Protein AF-A0AAU3FAG2-F1 (afdb_monomer_lite)

Radius of gyration: 15.58 Å; chains: 1; bounding box: 32×30×48 Å

Sequence (83 aa):
MPGSAQAQGERAQHFERRIHAIERIREQAAARGENPPPLEQILDQLIAPLYLRAIFGIEPPATGYPELLVDRLLSNAGESETA

pLDDT: mean 80.37, std 13.32, range [40.22, 92.44]

Structure (mmCIF, N/CA/C/O backbone):
data_AF-A0AAU3FAG2-F1
#
_entry.id   AF-A0AAU3FAG2-F1
#
loop_
_atom_site.group_PDB
_atom_site.id
_atom_site.type_symbol
_atom_site.label_atom_id
_atom_site.label_alt_id
_atom_site.label_comp_id
_atom_site.label_asym_id
_atom_site.label_entity_id
_atom_site.label_seq_id
_atom_site.pdbx_PDB_ins_code
_atom_site.Cartn_x
_atom_site.Cartn_y
_atom_site.Cartn_z
_atom_site.occupancy
_atom_site.B_iso_or_equiv
_atom_site.auth_seq_id
_atom_site.auth_comp_id
_atom_site.auth_asym_id
_atom_site.auth_atom_id
_atom_site.pdbx_PDB_model_num
ATOM 1 N N . MET A 1 1 ? 19.628 10.509 -25.796 1.00 44.59 1 MET A N 1
ATOM 2 C CA . MET A 1 1 ? 18.244 10.139 -25.425 1.00 44.59 1 MET A CA 1
ATOM 3 C C . MET A 1 1 ? 17.675 11.189 -24.467 1.00 44.59 1 MET A C 1
ATOM 5 O O . MET A 1 1 ? 17.963 11.102 -23.280 1.00 44.59 1 MET A O 1
ATOM 9 N N . PRO A 1 2 ? 16.915 12.197 -24.935 1.00 47.06 2 PRO A N 1
ATOM 10 C CA . PRO A 1 2 ? 16.324 13.242 -24.095 1.00 47.06 2 PRO A CA 1
ATOM 11 C C . PRO A 1 2 ? 14.897 12.863 -23.652 1.00 47.06 2 PRO A C 1
ATOM 13 O O . PRO A 1 2 ? 13.964 13.637 -23.797 1.00 47.06 2 PRO A O 1
ATOM 16 N N . GLY A 1 3 ?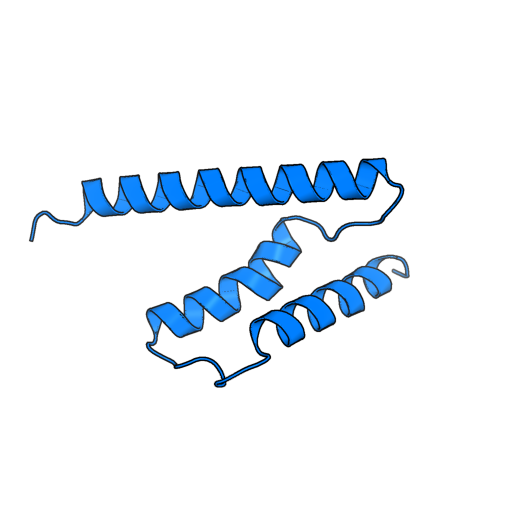 14.721 11.638 -23.149 1.00 55.22 3 GLY A N 1
ATOM 17 C CA . GLY A 1 3 ? 13.459 11.167 -22.560 1.00 55.22 3 GLY A CA 1
ATOM 18 C C . GLY A 1 3 ? 13.471 11.167 -21.028 1.00 55.22 3 GLY A C 1
ATOM 19 O O . GLY A 1 3 ? 12.573 10.608 -20.414 1.00 55.22 3 GLY A O 1
ATOM 20 N N . SER A 1 4 ? 14.512 11.712 -20.390 1.00 62.41 4 SER A N 1
ATOM 21 C CA . SER A 1 4 ? 14.789 11.465 -18.971 1.00 62.41 4 SER A CA 1
ATOM 22 C C . SER A 1 4 ? 14.104 12.455 -18.031 1.00 62.41 4 SER A C 1
ATOM 24 O O . SER A 1 4 ? 13.416 12.011 -17.123 1.00 62.41 4 SER A O 1
ATOM 26 N N . ALA A 1 5 ? 14.218 13.768 -18.249 1.00 61.56 5 ALA A N 1
ATOM 27 C CA . ALA A 1 5 ? 13.758 14.757 -17.267 1.00 61.56 5 ALA A CA 1
ATOM 28 C C . ALA A 1 5 ? 12.228 14.934 -17.228 1.00 61.56 5 ALA A C 1
ATOM 30 O O . ALA A 1 5 ? 11.638 14.905 -16.151 1.00 61.56 5 ALA A O 1
ATOM 31 N N . GLN A 1 6 ? 11.567 15.059 -18.387 1.00 64.12 6 GLN A N 1
ATOM 32 C CA . GLN A 1 6 ? 10.106 15.221 -18.448 1.00 64.12 6 GLN A CA 1
ATOM 33 C C . GLN A 1 6 ? 9.373 13.947 -18.014 1.00 64.12 6 GLN A C 1
ATOM 35 O O . GLN A 1 6 ? 8.514 14.014 -17.142 1.00 64.12 6 GLN A O 1
ATOM 40 N N . ALA A 1 7 ? 9.787 12.771 -18.501 1.00 67.25 7 ALA A N 1
ATOM 41 C CA . ALA A 1 7 ? 9.199 11.504 -18.061 1.00 67.25 7 ALA A CA 1
ATOM 42 C C . ALA A 1 7 ? 9.479 11.213 -16.575 1.00 67.25 7 ALA A C 1
ATOM 44 O O . ALA A 1 7 ? 8.705 10.528 -15.911 1.00 67.25 7 ALA A O 1
ATOM 45 N N . GLN A 1 8 ? 10.600 11.683 -16.017 1.00 66.81 8 GLN A N 1
ATOM 46 C CA . GLN A 1 8 ? 10.868 11.594 -14.576 1.00 66.81 8 GLN A CA 1
ATOM 47 C C . GLN A 1 8 ? 9.987 12.561 -13.772 1.00 66.81 8 GLN A C 1
ATOM 49 O O . GLN A 1 8 ? 9.454 12.153 -12.743 1.00 66.81 8 GLN A O 1
ATOM 54 N N . GLY A 1 9 ? 9.755 13.780 -14.271 1.00 72.50 9 GLY A N 1
ATOM 55 C CA . GLY A 1 9 ? 8.815 14.739 -13.684 1.00 72.50 9 GLY A CA 1
ATOM 56 C C . GLY A 1 9 ? 7.364 14.248 -13.700 1.00 72.50 9 GLY A C 1
ATOM 57 O O . GLY A 1 9 ? 6.676 14.332 -12.687 1.00 72.50 9 GLY A O 1
ATOM 58 N N . GLU A 1 10 ? 6.910 13.653 -14.803 1.00 77.12 10 GLU A N 1
ATOM 59 C CA . GLU A 1 10 ? 5.579 13.039 -14.901 1.00 77.12 10 GLU A CA 1
ATOM 60 C C . GLU A 1 10 ? 5.432 11.861 -13.928 1.00 77.12 10 GLU A C 1
ATOM 62 O O . GLU A 1 10 ? 4.442 11.775 -13.199 1.00 77.12 10 GLU A O 1
ATOM 67 N N . ARG A 1 11 ? 6.442 10.982 -13.844 1.00 76.44 11 ARG A N 1
ATOM 68 C CA . ARG A 1 11 ? 6.468 9.869 -12.877 1.00 76.44 11 ARG A CA 1
ATOM 69 C C . ARG A 1 11 ? 6.396 10.356 -11.430 1.00 76.44 11 ARG A C 1
ATOM 71 O O . ARG A 1 11 ? 5.640 9.776 -10.653 1.00 76.44 11 ARG A O 1
ATOM 78 N N . ALA A 1 12 ? 7.120 11.422 -11.087 1.00 78.31 12 ALA A N 1
ATOM 79 C CA . ALA A 1 12 ? 7.066 12.030 -9.759 1.00 78.31 12 ALA A CA 1
ATOM 80 C C . ALA A 1 12 ? 5.659 12.569 -9.441 1.00 78.31 12 ALA A C 1
ATOM 82 O O . ALA A 1 12 ? 5.085 12.207 -8.419 1.00 78.31 12 ALA A O 1
ATOM 83 N N . GLN A 1 13 ? 5.037 13.309 -10.363 1.00 82.69 13 GLN A N 1
ATOM 84 C CA . GLN A 1 13 ? 3.669 13.818 -10.184 1.00 82.69 13 GLN A CA 1
ATOM 85 C C . GLN A 1 13 ? 2.615 12.703 -10.087 1.00 82.69 13 GLN A C 1
ATOM 87 O O . GLN A 1 13 ? 1.596 12.836 -9.407 1.00 82.69 13 GLN A O 1
ATOM 92 N N . HIS A 1 14 ? 2.798 11.594 -10.807 1.00 81.88 14 HIS A N 1
ATOM 93 C CA . HIS A 1 14 ? 1.929 10.423 -10.668 1.00 81.88 14 HIS A CA 1
ATOM 94 C C . HIS A 1 14 ? 2.099 9.742 -9.308 1.00 81.88 14 HIS A C 1
ATOM 96 O O . HIS A 1 14 ? 1.107 9.291 -8.734 1.00 81.88 14 HIS A O 1
ATOM 102 N N . PHE A 1 15 ? 3.325 9.687 -8.792 1.00 81.88 15 PHE A N 1
ATOM 103 C CA . PHE A 1 15 ? 3.610 9.163 -7.464 1.00 81.88 15 PHE A CA 1
ATOM 104 C C . PHE A 1 15 ? 2.990 10.043 -6.372 1.00 81.88 15 PHE A C 1
ATOM 106 O O . PHE A 1 15 ? 2.221 9.529 -5.567 1.00 81.88 15 PHE A O 1
ATOM 113 N N . GLU A 1 16 ? 3.195 11.362 -6.409 1.00 85.62 16 GLU A N 1
ATOM 114 C CA . GLU A 1 16 ? 2.603 12.314 -5.451 1.00 85.62 16 GLU A CA 1
ATOM 115 C C . GLU A 1 16 ? 1.076 12.205 -5.388 1.00 85.62 16 GLU A C 1
ATOM 117 O O . GLU A 1 16 ? 0.494 12.073 -4.311 1.00 85.62 16 GLU A O 1
ATOM 122 N N . ARG A 1 17 ? 0.407 12.159 -6.548 1.00 87.81 17 ARG A N 1
ATOM 123 C CA . ARG A 1 17 ? -1.052 11.970 -6.606 1.00 87.81 17 ARG A CA 1
ATOM 124 C C . ARG A 1 17 ? -1.503 10.663 -5.952 1.00 87.81 17 ARG A C 1
ATOM 126 O O . ARG A 1 17 ? -2.555 10.633 -5.316 1.00 87.81 17 ARG A O 1
ATOM 133 N N . ARG A 1 18 ? -0.727 9.585 -6.102 1.00 85.75 18 ARG A N 1
ATOM 134 C CA . ARG A 1 18 ? -1.017 8.297 -5.455 1.00 85.75 18 ARG A CA 1
ATOM 135 C C . ARG A 1 18 ? -0.797 8.354 -3.946 1.00 85.75 18 ARG A C 1
ATOM 137 O O . ARG A 1 18 ? -1.618 7.805 -3.221 1.00 85.75 18 ARG A O 1
ATOM 144 N N . ILE A 1 19 ? 0.245 9.040 -3.479 1.00 87.50 19 ILE A N 1
ATOM 145 C CA . ILE A 1 19 ? 0.500 9.234 -2.045 1.00 87.50 19 ILE A CA 1
ATOM 146 C C . ILE A 1 19 ? -0.644 9.999 -1.392 1.00 87.50 19 ILE A C 1
ATOM 148 O O . ILE A 1 19 ? -1.209 9.515 -0.415 1.00 87.50 19 ILE A O 1
ATOM 152 N N . HIS A 1 20 ? -1.074 11.110 -1.989 1.00 89.56 20 HIS A N 1
ATOM 153 C CA . HIS A 1 20 ? -2.221 11.854 -1.477 1.00 89.56 20 HIS A CA 1
ATOM 154 C C . HIS A 1 20 ? -3.497 11.009 -1.434 1.00 89.56 20 HIS A C 1
ATOM 156 O O . HIS A 1 20 ? -4.259 11.093 -0.475 1.00 89.56 20 HIS A O 1
ATOM 162 N N . ALA A 1 21 ? -3.739 10.155 -2.433 1.00 89.06 21 ALA A N 1
ATOM 163 C CA . ALA A 1 21 ? -4.881 9.245 -2.397 1.00 89.06 21 ALA A CA 1
ATOM 164 C C . ALA A 1 21 ? -4.795 8.250 -1.222 1.00 89.06 21 ALA A C 1
ATOM 166 O O . ALA A 1 21 ? -5.797 8.025 -0.544 1.00 89.06 21 ALA A O 1
ATOM 167 N N . ILE A 1 22 ? -3.609 7.696 -0.948 1.00 89.38 22 ILE A N 1
ATOM 168 C CA . ILE A 1 22 ? -3.378 6.789 0.188 1.00 89.38 22 ILE A CA 1
ATOM 169 C C . ILE A 1 22 ? -3.604 7.520 1.514 1.00 89.38 22 ILE A C 1
ATOM 171 O O . ILE A 1 22 ? -4.312 7.006 2.377 1.00 89.38 22 ILE A O 1
ATOM 175 N N . GLU A 1 23 ? -3.061 8.726 1.678 1.00 90.25 23 GLU A N 1
ATOM 176 C CA . GLU A 1 23 ? -3.269 9.532 2.886 1.00 90.25 23 GLU A CA 1
ATOM 177 C C . GLU A 1 23 ? -4.747 9.821 3.135 1.00 90.25 23 GLU A C 1
ATOM 179 O O . GLU A 1 23 ? -5.226 9.614 4.245 1.00 90.25 23 GLU A O 1
ATOM 184 N N . ARG A 1 24 ? -5.504 10.185 2.095 1.00 92.44 24 ARG A N 1
ATOM 185 C CA . ARG A 1 24 ? -6.953 10.404 2.210 1.00 92.44 24 ARG A CA 1
ATOM 186 C C . ARG A 1 24 ? -7.701 9.151 2.662 1.00 92.44 24 ARG A C 1
ATOM 188 O O . ARG A 1 24 ? -8.621 9.254 3.471 1.00 92.44 24 ARG A O 1
ATOM 195 N N . ILE A 1 25 ? -7.309 7.972 2.177 1.00 90.38 25 ILE A N 1
ATOM 196 C CA . ILE A 1 25 ? -7.891 6.694 2.618 1.00 90.38 25 ILE A CA 1
ATOM 197 C C . ILE A 1 25 ? -7.559 6.435 4.095 1.00 90.38 25 ILE A C 1
ATOM 199 O O . ILE A 1 25 ? -8.442 6.044 4.858 1.00 90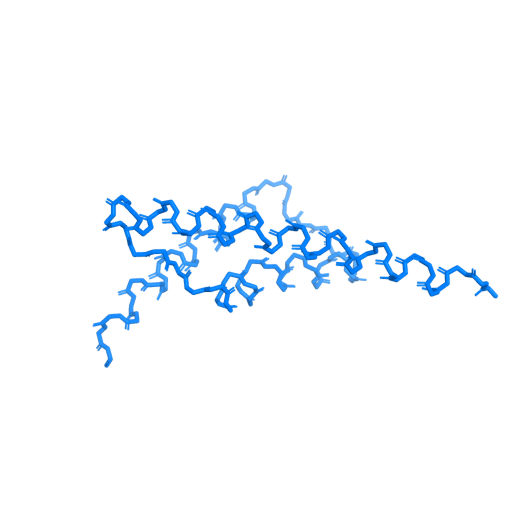.38 25 ILE A O 1
ATOM 203 N N . ARG A 1 26 ? -6.315 6.697 4.518 1.00 92.00 26 ARG A N 1
ATOM 204 C CA . ARG A 1 26 ? -5.892 6.560 5.921 1.00 92.00 26 ARG A CA 1
ATOM 205 C C . ARG A 1 26 ? -6.645 7.520 6.838 1.00 92.00 26 ARG A C 1
ATOM 207 O O . ARG A 1 26 ? -7.132 7.095 7.875 1.00 92.00 26 ARG A O 1
ATOM 214 N N . GLU A 1 27 ? -6.785 8.785 6.451 1.00 91.31 27 GLU A N 1
ATOM 215 C CA . GLU A 1 27 ? -7.564 9.781 7.199 1.00 91.31 27 GLU A CA 1
ATOM 216 C C . GLU A 1 27 ? -9.012 9.323 7.392 1.00 91.31 27 GLU A C 1
ATOM 218 O O . GLU A 1 27 ? -9.556 9.418 8.489 1.00 91.31 27 GLU A O 1
ATOM 223 N N . GLN A 1 28 ? -9.634 8.783 6.341 1.00 91.38 28 GLN A N 1
ATOM 224 C CA . GLN A 1 28 ? -10.991 8.248 6.425 1.00 91.38 28 GLN A CA 1
ATOM 225 C C . GLN A 1 28 ? -11.086 7.022 7.338 1.00 91.38 28 GLN A C 1
ATOM 227 O O . GLN A 1 28 ? -12.072 6.894 8.058 1.00 91.38 28 GLN A O 1
ATOM 232 N N . ALA A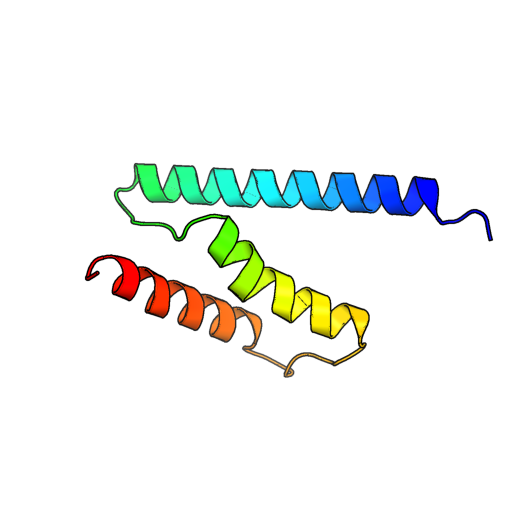 1 29 ? -10.094 6.130 7.318 1.00 88.31 29 ALA A N 1
ATOM 233 C CA . ALA A 1 29 ? -10.024 4.985 8.225 1.00 88.31 29 ALA A CA 1
ATOM 234 C C . ALA A 1 29 ? -9.883 5.434 9.687 1.00 88.31 29 ALA A C 1
ATOM 236 O O . ALA A 1 29 ? -10.677 5.034 10.536 1.00 88.31 29 ALA A O 1
ATOM 237 N N . ALA A 1 30 ? -8.967 6.366 9.958 1.00 88.56 30 ALA A N 1
ATOM 238 C CA . ALA A 1 30 ? -8.797 6.957 11.282 1.00 88.56 30 ALA A CA 1
ATOM 239 C C . ALA A 1 30 ? -10.077 7.660 11.770 1.00 88.56 30 ALA A C 1
ATOM 241 O O . ALA A 1 30 ? -10.470 7.511 12.924 1.00 88.56 30 ALA A O 1
ATOM 242 N N . ALA A 1 31 ? -10.789 8.364 10.883 1.00 92.00 31 ALA A N 1
ATOM 243 C CA . ALA A 1 31 ? -12.072 8.992 11.206 1.00 92.00 31 ALA A CA 1
ATOM 244 C C . ALA A 1 31 ? -13.182 7.979 11.549 1.00 92.00 31 ALA A C 1
ATOM 246 O O . ALA A 1 31 ? -14.125 8.330 12.257 1.00 92.00 31 ALA A O 1
ATOM 247 N N . ARG A 1 32 ? -13.077 6.726 11.081 1.00 91.12 32 ARG A N 1
ATOM 248 C CA . ARG A 1 32 ? -13.957 5.612 11.481 1.00 91.12 32 ARG A CA 1
ATOM 249 C C . ARG A 1 32 ? -13.530 4.944 12.794 1.00 91.12 32 ARG A C 1
ATOM 251 O O . ARG A 1 32 ? -14.211 4.026 13.241 1.00 91.12 32 ARG A O 1
ATOM 258 N N . GLY A 1 33 ? -12.443 5.401 13.418 1.00 89.19 33 GLY A N 1
ATOM 259 C CA . GLY A 1 33 ? -11.862 4.785 14.612 1.00 89.19 33 GLY A CA 1
ATOM 260 C C . GLY A 1 33 ? -11.040 3.528 14.318 1.00 89.19 33 GLY A C 1
ATOM 261 O O . GLY A 1 33 ? -10.746 2.771 15.237 1.00 89.19 33 GLY A O 1
ATOM 262 N N . GLU A 1 34 ? -10.693 3.280 13.053 1.00 88.25 34 GLU A N 1
ATOM 263 C CA . GLU A 1 34 ? -9.743 2.229 12.680 1.00 88.25 34 GLU A CA 1
ATOM 264 C C . GLU A 1 34 ? -8.306 2.714 12.945 1.00 88.25 34 GLU A C 1
ATOM 266 O O . GLU A 1 34 ? -8.040 3.917 12.924 1.00 88.25 34 GLU A O 1
ATOM 271 N N . ASN A 1 35 ? -7.367 1.781 13.127 1.00 85.81 35 ASN A N 1
ATOM 272 C CA . ASN A 1 35 ? -5.933 2.067 13.252 1.00 85.81 35 ASN A CA 1
ATOM 273 C C . ASN A 1 35 ? -5.217 1.759 11.922 1.00 85.81 35 ASN A C 1
ATOM 275 O O . ASN A 1 35 ? -4.677 0.664 11.752 1.00 85.81 35 ASN A O 1
ATOM 279 N N . PRO A 1 36 ? -5.231 2.674 10.932 1.00 87.44 36 PRO A N 1
ATOM 280 C CA . PRO A 1 36 ? -4.558 2.437 9.664 1.00 87.44 36 PRO A CA 1
ATOM 281 C C . PRO A 1 36 ? -3.031 2.430 9.846 1.00 87.44 36 PRO A C 1
ATOM 283 O O . PRO A 1 36 ? -2.497 3.286 10.561 1.00 87.44 36 PRO A O 1
ATOM 286 N N . PRO A 1 37 ? -2.301 1.556 9.129 1.00 88.75 37 PRO A N 1
ATOM 287 C CA . PRO A 1 37 ? -0.843 1.541 9.172 1.00 88.75 37 PRO A CA 1
ATOM 288 C C . PRO A 1 37 ? -0.255 2.898 8.750 1.00 88.75 37 PRO A C 1
ATOM 290 O O . PRO A 1 37 ? -0.871 3.621 7.953 1.00 88.75 3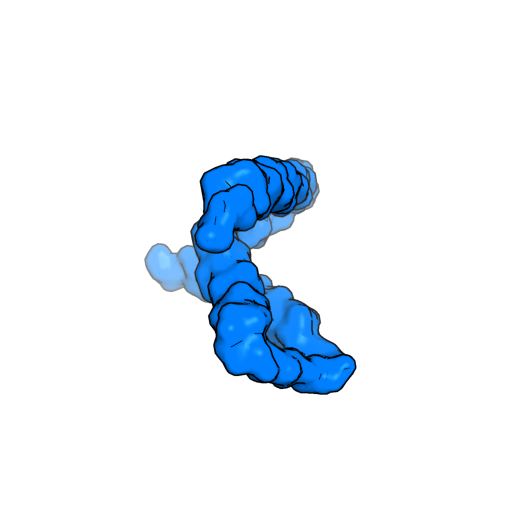7 PRO A O 1
ATOM 293 N N . PRO A 1 38 ? 0.927 3.282 9.263 1.00 88.88 38 PRO A N 1
ATOM 294 C CA . PRO A 1 38 ? 1.617 4.498 8.852 1.00 88.88 38 PRO A CA 1
ATOM 295 C C . PRO A 1 38 ? 1.978 4.460 7.363 1.00 88.88 38 PRO A C 1
ATOM 297 O O . PRO A 1 38 ? 2.193 3.395 6.783 1.00 88.88 38 PRO A O 1
ATOM 300 N N . LEU A 1 39 ? 2.053 5.640 6.738 1.00 87.81 39 LEU A N 1
ATOM 301 C CA . LEU A 1 39 ? 2.347 5.759 5.307 1.00 87.81 39 LEU A CA 1
ATOM 302 C C . LEU A 1 39 ? 3.678 5.083 4.942 1.00 87.81 39 LEU A C 1
ATOM 304 O O . LEU A 1 39 ? 3.745 4.391 3.933 1.00 87.81 39 LEU A O 1
ATOM 308 N N . GLU A 1 40 ? 4.700 5.231 5.783 1.00 87.81 40 GLU A N 1
ATOM 309 C CA . GLU A 1 40 ? 6.015 4.605 5.599 1.00 87.81 40 GLU A CA 1
ATOM 310 C C . GLU A 1 40 ? 5.915 3.076 5.512 1.00 87.81 40 GLU A C 1
ATOM 312 O O . GLU A 1 40 ? 6.447 2.477 4.584 1.00 87.81 40 GLU A O 1
ATOM 317 N N . GLN A 1 41 ? 5.128 2.437 6.385 1.00 89.19 41 GLN A N 1
ATOM 318 C CA . GLN A 1 41 ? 4.920 0.987 6.317 1.00 89.19 41 GLN A CA 1
ATOM 319 C C . GLN A 1 41 ? 4.167 0.565 5.051 1.00 89.19 41 GLN A C 1
ATOM 321 O O . GLN A 1 41 ? 4.484 -0.473 4.474 1.00 89.19 41 GLN A O 1
ATOM 326 N N . ILE A 1 42 ? 3.200 1.360 4.579 1.00 90.56 42 ILE A N 1
ATOM 327 C CA . ILE A 1 42 ? 2.519 1.093 3.300 1.00 90.56 42 ILE A CA 1
ATOM 328 C C . ILE A 1 42 ? 3.523 1.171 2.142 1.00 90.56 42 ILE A C 1
ATOM 330 O O . ILE A 1 42 ? 3.511 0.325 1.244 1.00 90.56 42 ILE A O 1
ATOM 334 N N . LEU A 1 43 ? 4.403 2.173 2.156 1.00 89.00 43 LEU A N 1
ATOM 335 C CA . LEU A 1 43 ? 5.442 2.331 1.145 1.00 89.00 43 LEU A CA 1
ATOM 336 C C . LEU A 1 43 ? 6.412 1.145 1.152 1.00 89.00 43 LEU A C 1
ATOM 338 O O . LEU A 1 43 ? 6.636 0.539 0.105 1.00 89.00 43 LEU A O 1
ATOM 342 N N . ASP A 1 44 ? 6.918 0.767 2.319 1.00 89.75 44 ASP A N 1
ATOM 343 C CA . ASP A 1 44 ? 7.940 -0.270 2.450 1.00 89.75 44 ASP A CA 1
ATOM 344 C C . ASP A 1 44 ? 7.394 -1.683 2.221 1.00 89.75 44 ASP A C 1
ATOM 346 O O . ASP A 1 44 ? 8.050 -2.515 1.593 1.00 89.75 44 ASP A O 1
ATOM 350 N N . GLN A 1 45 ? 6.183 -1.978 2.697 1.00 89.44 45 GLN A N 1
ATOM 351 C CA . GLN A 1 45 ? 5.638 -3.338 2.650 1.00 89.44 45 GLN A CA 1
ATOM 352 C C . GLN A 1 45 ? 4.777 -3.604 1.416 1.00 89.44 45 GLN A C 1
ATOM 354 O O . GLN A 1 45 ? 4.636 -4.758 1.014 1.00 89.44 45 GLN A O 1
ATOM 359 N N . LEU A 1 46 ? 4.221 -2.563 0.788 1.00 88.81 46 LEU A N 1
ATOM 360 C CA . LEU A 1 46 ? 3.340 -2.709 -0.370 1.00 88.81 46 LEU A CA 1
ATOM 361 C C . LEU A 1 46 ? 3.989 -2.175 -1.647 1.00 88.81 46 LEU A C 1
ATOM 363 O O . LEU A 1 46 ? 4.102 -2.893 -2.642 1.00 88.81 46 LEU A O 1
ATOM 367 N N . ILE A 1 47 ? 4.445 -0.921 -1.625 1.00 87.25 47 ILE A N 1
ATOM 368 C CA . ILE A 1 47 ? 4.940 -0.244 -2.828 1.00 87.25 47 ILE A CA 1
ATOM 369 C C . ILE A 1 47 ? 6.328 -0.754 -3.220 1.00 87.25 47 ILE A C 1
ATOM 371 O O . ILE A 1 47 ? 6.525 -1.117 -4.380 1.00 87.25 47 ILE A O 1
ATOM 375 N N . ALA A 1 48 ? 7.271 -0.847 -2.282 1.00 89.62 48 ALA A N 1
ATOM 376 C CA . ALA A 1 48 ? 8.631 -1.303 -2.553 1.00 89.62 48 ALA A CA 1
ATOM 377 C C . ALA A 1 48 ? 8.689 -2.708 -3.192 1.00 89.62 48 ALA A C 1
ATOM 379 O O . ALA A 1 48 ? 9.324 -2.839 -4.242 1.00 89.62 48 ALA A O 1
ATOM 380 N N . PRO A 1 49 ? 8.000 -3.752 -2.682 1.00 88.62 49 PRO A N 1
ATOM 381 C CA . PRO A 1 49 ? 8.016 -5.067 -3.323 1.00 88.62 49 PRO A CA 1
ATOM 382 C C . PRO A 1 49 ? 7.369 -5.092 -4.714 1.00 88.62 49 PRO A C 1
ATOM 384 O O . PRO A 1 49 ? 7.799 -5.875 -5.565 1.00 88.62 49 PRO A O 1
ATOM 387 N N . LEU A 1 50 ? 6.360 -4.255 -4.978 1.00 86.44 50 LEU A N 1
ATOM 388 C CA . LEU A 1 50 ? 5.770 -4.124 -6.315 1.00 86.44 50 LEU A CA 1
ATOM 389 C C . LEU A 1 50 ? 6.724 -3.409 -7.283 1.00 86.44 50 LEU A C 1
ATOM 391 O O . LEU A 1 50 ? 6.914 -3.864 -8.411 1.00 86.44 50 LEU A O 1
ATOM 395 N N . TYR A 1 51 ? 7.365 -2.328 -6.837 1.00 85.38 51 TYR A N 1
ATOM 396 C CA . TYR A 1 51 ? 8.333 -1.573 -7.635 1.00 85.38 51 TYR A CA 1
ATOM 397 C C . TYR A 1 51 ? 9.592 -2.377 -7.934 1.00 85.38 51 TYR A C 1
ATOM 399 O O . TYR A 1 51 ? 10.052 -2.367 -9.071 1.00 85.38 51 TYR A O 1
ATOM 407 N N . LEU A 1 52 ? 10.126 -3.102 -6.950 1.00 88.06 52 LEU A N 1
ATOM 408 C CA . LEU A 1 52 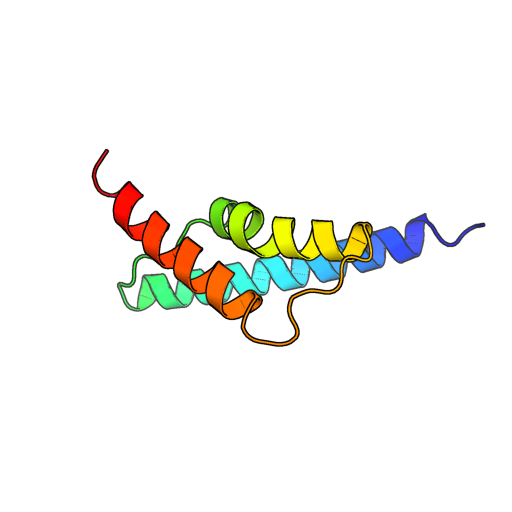? 11.285 -3.971 -7.132 1.00 88.06 52 LEU A CA 1
ATOM 409 C C . LEU A 1 52 ? 11.017 -4.964 -8.264 1.00 88.06 52 LEU A C 1
ATOM 411 O O . LEU A 1 52 ? 11.793 -5.068 -9.209 1.00 88.06 52 LEU A O 1
ATOM 415 N N . ARG A 1 53 ? 9.861 -5.625 -8.236 1.00 85.69 53 ARG A N 1
ATOM 416 C CA . ARG A 1 53 ? 9.470 -6.560 -9.292 1.00 85.69 53 ARG A CA 1
ATOM 417 C C . ARG A 1 53 ? 9.306 -5.889 -10.649 1.00 85.69 53 ARG A C 1
ATOM 419 O O . ARG A 1 53 ? 9.815 -6.413 -11.632 1.00 85.69 53 ARG A O 1
ATOM 426 N N . ALA A 1 54 ? 8.679 -4.716 -10.696 1.00 84.88 54 ALA A N 1
ATOM 427 C CA . ALA A 1 54 ? 8.529 -3.954 -11.932 1.00 84.88 54 ALA A CA 1
ATOM 428 C C . ALA A 1 54 ? 9.882 -3.525 -12.532 1.00 84.88 54 ALA A C 1
ATOM 430 O O . ALA A 1 54 ? 10.072 -3.625 -13.741 1.00 84.88 54 ALA A O 1
ATOM 431 N N . ILE A 1 55 ? 10.833 -3.085 -11.699 1.00 85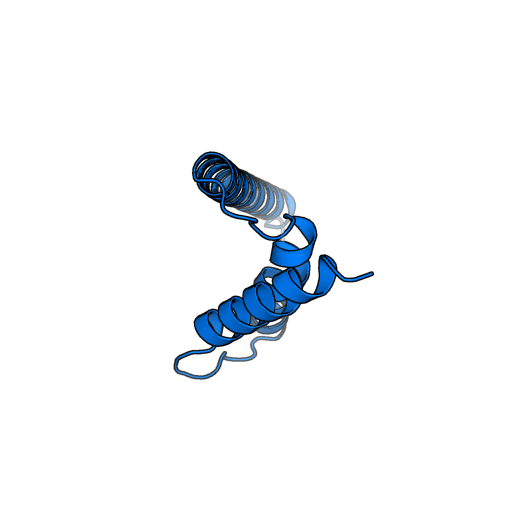.88 55 ILE A N 1
ATOM 432 C CA . ILE A 1 55 ? 12.181 -2.674 -12.125 1.00 85.88 55 ILE A CA 1
ATOM 433 C C . ILE A 1 55 ? 12.970 -3.867 -12.666 1.00 85.88 55 ILE A C 1
ATOM 435 O O . ILE A 1 55 ? 13.638 -3.748 -13.690 1.00 85.88 55 ILE A O 1
ATOM 439 N N . PHE A 1 56 ? 12.886 -5.014 -11.991 1.00 86.62 56 PHE A N 1
ATOM 440 C CA . PHE A 1 56 ? 13.618 -6.220 -12.374 1.00 86.62 56 PHE A CA 1
ATOM 441 C C . PHE A 1 56 ? 12.879 -7.100 -13.394 1.00 86.62 56 PHE A C 1
ATOM 443 O O . PHE A 1 56 ? 13.390 -8.157 -13.753 1.00 86.62 56 PHE A O 1
ATOM 450 N N . GLY A 1 57 ? 11.696 -6.693 -13.870 1.00 83.31 57 GLY A N 1
ATOM 451 C CA . GLY A 1 57 ? 10.892 -7.483 -14.808 1.00 83.31 57 GLY A CA 1
ATOM 452 C C . GLY A 1 57 ? 10.431 -8.829 -14.236 1.00 83.31 57 GLY A C 1
ATOM 453 O O . GLY A 1 57 ? 10.215 -9.777 -14.985 1.00 83.31 57 GLY A O 1
ATOM 454 N N . ILE A 1 58 ? 10.315 -8.930 -12.910 1.00 82.38 58 ILE A N 1
ATOM 455 C CA . ILE A 1 58 ? 9.848 -10.135 -12.227 1.00 82.38 58 ILE A CA 1
ATOM 456 C C . ILE A 1 58 ? 8.328 -10.119 -12.278 1.00 82.38 58 ILE A C 1
ATOM 458 O O . ILE A 1 58 ? 7.686 -9.273 -11.654 1.00 82.38 58 ILE A O 1
ATOM 462 N N . GLU A 1 59 ? 7.749 -11.063 -13.008 1.00 75.75 59 GLU A N 1
ATOM 463 C CA . GLU A 1 59 ? 6.302 -11.183 -13.079 1.00 75.75 59 GLU A CA 1
ATOM 464 C C . GLU A 1 59 ? 5.756 -11.548 -11.686 1.00 75.75 59 GLU A C 1
ATOM 466 O O . GLU A 1 59 ? 6.227 -12.509 -11.062 1.00 75.75 59 GLU A O 1
ATOM 471 N N . PRO A 1 60 ? 4.824 -10.757 -11.121 1.00 70.12 60 PRO A N 1
ATOM 472 C CA . PRO A 1 60 ? 4.182 -11.145 -9.879 1.00 70.12 60 PRO A CA 1
ATOM 473 C C . PRO A 1 60 ? 3.428 -12.471 -10.087 1.00 70.12 60 PRO A C 1
ATOM 475 O O . PRO A 1 60 ? 2.987 -12.753 -11.201 1.00 70.12 60 PRO A O 1
ATOM 478 N N . PRO A 1 61 ? 3.253 -13.285 -9.028 1.00 77.12 61 PRO A N 1
ATOM 479 C CA . PRO A 1 61 ? 2.394 -14.461 -9.081 1.00 77.12 61 PRO A CA 1
ATOM 480 C C . PRO A 1 61 ? 1.058 -14.118 -9.741 1.00 77.12 61 PRO A C 1
ATOM 482 O O . PRO A 1 61 ? 0.489 -13.067 -9.442 1.00 77.12 61 PRO A O 1
ATOM 485 N N . ALA A 1 62 ? 0.576 -15.009 -10.614 1.00 66.62 62 ALA A N 1
ATOM 486 C CA . ALA A 1 62 ? -0.553 -14.762 -11.514 1.00 66.62 62 ALA A CA 1
ATOM 487 C C . ALA A 1 62 ? -1.823 -14.231 -10.818 1.00 66.62 62 ALA A C 1
ATOM 489 O O . ALA A 1 62 ? -2.625 -13.552 -11.453 1.00 66.62 62 ALA A O 1
ATOM 490 N N . THR A 1 63 ? -2.000 -14.503 -9.520 1.00 77.62 63 THR A N 1
ATOM 491 C CA . THR A 1 63 ? -3.106 -13.997 -8.696 1.00 77.62 63 THR A CA 1
ATOM 492 C C . THR A 1 63 ? -2.694 -13.887 -7.227 1.00 77.62 63 THR A C 1
ATOM 494 O O . THR A 1 63 ? -1.902 -14.702 -6.751 1.00 77.62 63 THR A O 1
ATOM 497 N N . GLY A 1 64 ? -3.275 -12.945 -6.479 1.00 81.62 64 GLY A N 1
ATOM 498 C CA . GLY A 1 64 ? -3.223 -12.944 -5.009 1.00 81.62 64 GLY A CA 1
ATOM 499 C C . GLY A 1 64 ? -2.015 -12.241 -4.386 1.00 81.62 64 GLY A C 1
ATOM 500 O O . GLY A 1 64 ? -1.905 -12.173 -3.163 1.00 81.62 64 GLY A O 1
ATOM 501 N N . TYR A 1 65 ? -1.062 -11.759 -5.190 1.00 85.06 65 TYR A N 1
ATOM 502 C CA . TYR A 1 65 ? 0.147 -11.154 -4.637 1.00 85.06 65 TYR A CA 1
ATOM 503 C C . TYR A 1 65 ? -0.101 -9.805 -3.941 1.00 85.06 65 TYR A C 1
ATOM 505 O O . TYR A 1 65 ? 0.405 -9.634 -2.832 1.00 85.06 65 TYR A O 1
ATOM 513 N N . PRO A 1 66 ? -0.861 -8.857 -4.523 1.00 86.06 66 PRO A N 1
ATOM 514 C CA . PRO A 1 66 ? -1.237 -7.635 -3.817 1.00 86.06 66 PRO A CA 1
ATOM 515 C C . PRO A 1 66 ? -2.013 -7.916 -2.526 1.00 86.06 66 PRO A C 1
ATOM 517 O O . PRO A 1 66 ? -1.722 -7.303 -1.505 1.00 86.06 66 PRO A O 1
ATOM 520 N N . GLU A 1 67 ? -2.941 -8.871 -2.554 1.00 89.12 67 GLU A N 1
ATOM 521 C CA . GLU A 1 67 ? -3.755 -9.275 -1.405 1.00 89.12 67 GLU A CA 1
ATOM 522 C C . GLU A 1 67 ? -2.872 -9.807 -0.274 1.00 89.12 67 GLU A C 1
ATOM 524 O O . GLU A 1 67 ? -2.984 -9.367 0.864 1.00 89.12 67 GLU A O 1
ATOM 529 N N . LEU A 1 68 ? -1.895 -10.653 -0.603 1.00 89.69 68 LEU A N 1
ATOM 530 C CA . LEU A 1 68 ? -0.931 -11.175 0.362 1.00 89.69 68 LEU A CA 1
ATOM 531 C C . LEU A 1 68 ? -0.058 -10.074 0.988 1.00 89.69 68 LEU A C 1
ATOM 533 O O . LEU A 1 68 ? 0.304 -10.169 2.162 1.00 89.69 68 LEU A O 1
ATOM 537 N N . LEU A 1 69 ? 0.302 -9.032 0.229 1.00 90.31 69 LEU A N 1
ATOM 538 C CA . LEU A 1 69 ? 1.028 -7.879 0.773 1.00 90.31 69 LEU A CA 1
ATOM 539 C C . LEU A 1 69 ? 0.154 -7.047 1.718 1.00 90.31 69 LEU A C 1
ATOM 541 O O . LEU A 1 69 ? 0.647 -6.607 2.756 1.00 90.31 69 LEU A O 1
ATOM 545 N N . VAL A 1 70 ? -1.126 -6.860 1.385 1.00 90.25 70 VAL A N 1
ATOM 546 C CA . VAL A 1 70 ? -2.096 -6.190 2.264 1.00 90.25 70 VAL A CA 1
ATOM 547 C C . VAL A 1 70 ? -2.280 -6.982 3.558 1.00 90.25 70 VAL A C 1
ATOM 549 O O . VAL A 1 70 ? -2.161 -6.405 4.635 1.00 90.25 70 VAL A O 1
ATOM 552 N N . ASP A 1 71 ? -2.495 -8.295 3.471 1.00 90.19 71 ASP A N 1
ATOM 553 C CA . ASP A 1 71 ? -2.701 -9.158 4.638 1.00 90.19 71 ASP A CA 1
ATOM 554 C C . ASP A 1 71 ? -1.499 -9.120 5.589 1.00 90.19 71 ASP A C 1
ATOM 556 O O . ASP A 1 71 ? -1.666 -8.991 6.804 1.00 90.19 71 ASP A O 1
ATOM 560 N N . ARG A 1 72 ? -0.273 -9.171 5.050 1.00 88.38 72 ARG A N 1
ATOM 561 C CA . ARG A 1 72 ? 0.957 -9.025 5.846 1.00 88.38 72 ARG A CA 1
ATOM 562 C C . ARG A 1 72 ? 1.057 -7.663 6.519 1.00 88.38 72 ARG A C 1
ATOM 564 O O . ARG A 1 72 ? 1.386 -7.600 7.699 1.00 88.38 72 ARG A O 1
ATOM 571 N N . LEU A 1 73 ? 0.762 -6.593 5.783 1.00 89.31 73 LEU A N 1
ATOM 572 C CA . LEU A 1 73 ? 0.809 -5.235 6.314 1.00 89.31 73 LEU A CA 1
ATOM 573 C C . LEU A 1 73 ? -0.171 -5.059 7.479 1.00 89.31 73 LEU A C 1
ATOM 575 O O . LEU A 1 73 ? 0.201 -4.518 8.516 1.00 89.31 73 LEU A O 1
ATOM 579 N N . LEU A 1 74 ? -1.409 -5.532 7.325 1.00 87.50 74 LEU A N 1
ATOM 580 C CA . LEU A 1 74 ? -2.431 -5.411 8.364 1.00 87.50 74 LEU A CA 1
ATOM 581 C C . LEU A 1 74 ? -2.161 -6.334 9.561 1.00 87.50 74 LEU A C 1
ATOM 583 O O . LEU A 1 74 ? -2.472 -5.959 10.688 1.00 87.50 74 LEU A O 1
ATOM 587 N N . SER A 1 75 ? -1.534 -7.495 9.339 1.00 84.88 75 SER A N 1
ATOM 588 C CA . SER A 1 75 ? -1.114 -8.399 10.420 1.00 84.88 75 SER A CA 1
ATOM 589 C C . SER A 1 75 ? 0.008 -7.790 11.271 1.00 84.88 75 SER A C 1
ATOM 591 O O . SER A 1 75 ? -0.086 -7.800 12.494 1.00 84.88 75 SER A O 1
ATOM 593 N N . ASN A 1 76 ? 1.022 -7.183 10.642 1.00 73.50 76 ASN A N 1
ATOM 594 C CA . ASN A 1 76 ? 2.152 -6.557 11.344 1.00 73.50 76 ASN A CA 1
ATOM 595 C C . ASN A 1 76 ? 1.795 -5.202 11.986 1.00 73.50 76 ASN A C 1
ATOM 597 O O . ASN A 1 76 ? 2.419 -4.788 12.966 1.00 73.50 76 ASN A O 1
ATOM 601 N N . ALA A 1 77 ? 0.798 -4.487 11.452 1.00 65.00 77 ALA A N 1
ATOM 602 C CA . ALA A 1 77 ? 0.322 -3.235 12.043 1.00 65.00 77 ALA A CA 1
ATOM 603 C C . ALA A 1 77 ? -0.298 -3.452 13.437 1.00 65.00 77 ALA A C 1
ATOM 605 O O . ALA A 1 77 ? -0.160 -2.589 14.301 1.00 65.00 77 ALA A O 1
ATOM 606 N N . GLY A 1 78 ? -0.916 -4.616 13.679 1.00 56.12 78 GLY A N 1
ATOM 607 C CA . GLY A 1 78 ? -1.467 -4.991 14.986 1.00 56.12 78 GLY A CA 1
ATOM 608 C C . GLY A 1 78 ? -0.411 -5.331 16.046 1.00 56.12 78 GLY A C 1
ATOM 609 O O . GLY A 1 78 ? -0.680 -5.208 17.236 1.00 56.12 78 GLY A O 1
ATOM 610 N N . GLU A 1 79 ? 0.803 -5.711 15.643 1.00 54.97 79 GLU A N 1
ATOM 611 C CA . GLU A 1 79 ? 1.890 -6.070 16.570 1.00 54.97 79 GLU A CA 1
ATOM 612 C C . GLU A 1 79 ? 2.607 -4.832 17.141 1.00 54.97 79 GLU A C 1
ATOM 614 O O . GLU A 1 79 ? 3.172 -4.878 18.237 1.00 54.97 79 GLU A O 1
ATOM 619 N N . SER A 1 80 ? 2.527 -3.692 16.441 1.00 51.44 80 SER A N 1
ATOM 620 C CA . SER A 1 80 ? 3.180 -2.435 16.843 1.00 51.44 80 SER A CA 1
ATOM 621 C C . SER A 1 80 ? 2.521 -1.742 18.052 1.00 51.44 80 SER A C 1
ATOM 623 O O . SER A 1 80 ? 3.067 -0.762 18.547 1.00 51.44 80 SER A O 1
ATOM 625 N N . GLU A 1 81 ? 1.384 -2.242 18.557 1.00 50.91 81 GLU A N 1
ATOM 626 C CA . GLU A 1 81 ? 0.709 -1.735 19.770 1.00 50.91 81 GLU A CA 1
ATOM 627 C C . GLU A 1 81 ? 1.207 -2.419 21.068 1.00 50.91 81 GLU A C 1
ATOM 629 O O . GLU A 1 81 ? 0.795 -2.049 22.164 1.00 50.91 81 GLU A O 1
ATOM 634 N N . THR A 1 82 ? 2.123 -3.398 20.975 1.00 41.88 82 THR A N 1
ATOM 635 C CA . THR A 1 82 ? 2.626 -4.175 22.136 1.00 41.88 82 THR A CA 1
ATOM 636 C C . THR A 1 82 ? 4.106 -3.974 22.498 1.00 41.88 82 THR A C 1
ATOM 638 O O . THR A 1 82 ? 4.652 -4.782 23.250 1.00 41.88 82 THR A O 1
ATOM 641 N N . ALA A 1 83 ? 4.758 -2.909 22.018 1.00 40.22 83 ALA A N 1
ATOM 642 C CA . ALA A 1 83 ? 6.156 -2.593 22.351 1.00 40.22 83 ALA A CA 1
ATOM 643 C C . ALA A 1 83 ? 6.300 -1.301 23.166 1.00 40.22 83 ALA A C 1
ATOM 645 O O . ALA A 1 83 ? 5.698 -0.280 22.767 1.00 40.22 83 ALA A O 1
#

Secondary structure (DSSP, 8-state):
---SHHHHHHHHHHHHHHHHHHHHHHHHHHHTT--PPPHHHHIIIIIHHHHHHHHHT-PPPTTTHHHHHHHHHHHHHTGGG--

Foldseek 3Di:
DPPPPVVVVVVVVVVVVVLVVVVVVCVVCVVVVHDDFDSVLCCVQQVVVVVVCVVVVNDDDPDCRNVVSVVVSVVVSVVVVPD